Protein AF-A0A1Q7KEI9-F1 (afdb_monomer)

Radius of gyration: 49.22 Å; Cα contacts (8 Å, |Δi|>4): 60; chains: 1; bounding box: 127×42×89 Å

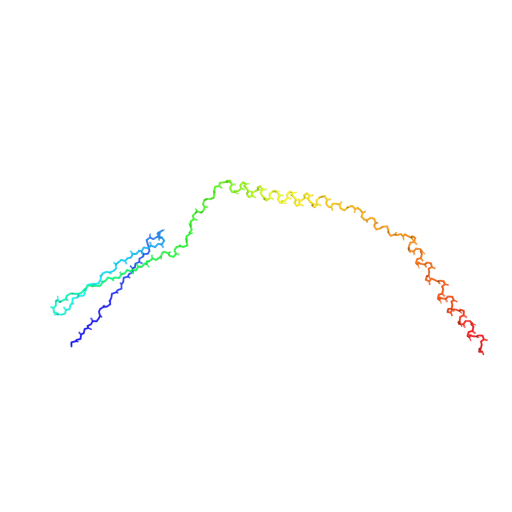Structure (mmCIF, N/CA/C/O backbone):
data_AF-A0A1Q7KEI9-F1
#
_entry.id   AF-A0A1Q7KEI9-F1
#
loop_
_atom_site.group_PDB
_atom_site.id
_atom_site.type_symbol
_atom_site.label_atom_id
_atom_site.label_alt_id
_atom_site.label_comp_id
_atom_site.label_asym_id
_atom_site.label_entity_id
_atom_site.label_seq_id
_atom_site.pdbx_PDB_ins_code
_atom_site.Cartn_x
_atom_site.Cartn_y
_atom_site.Cartn_z
_atom_site.occupancy
_atom_site.B_iso_or_equiv
_atom_site.auth_seq_id
_atom_site.auth_comp_id
_atom_site.auth_asym_id
_atom_site.auth_atom_id
_atom_site.pdbx_PDB_model_num
ATOM 1 N N . MET A 1 1 ? 20.139 -12.143 -49.361 1.00 48.81 1 MET A N 1
ATOM 2 C CA . MET A 1 1 ? 20.990 -12.124 -48.151 1.00 48.81 1 MET A CA 1
ATOM 3 C C . MET A 1 1 ? 20.145 -12.638 -46.999 1.00 48.81 1 MET A C 1
ATOM 5 O O . MET A 1 1 ? 19.019 -12.180 -46.878 1.00 48.81 1 MET A O 1
ATOM 9 N N . ASN A 1 2 ? 20.626 -13.633 -46.251 1.00 55.84 2 ASN A N 1
ATOM 10 C CA . ASN A 1 2 ? 19.884 -14.255 -45.152 1.00 55.84 2 ASN A CA 1
ATOM 11 C C . ASN A 1 2 ? 20.326 -13.586 -43.843 1.00 55.84 2 ASN A C 1
ATOM 13 O O . ASN A 1 2 ? 21.503 -13.673 -43.497 1.00 55.84 2 ASN A O 1
ATOM 17 N N . TYR A 1 3 ? 19.433 -12.869 -43.163 1.00 61.59 3 TYR A N 1
ATOM 18 C CA . TYR A 1 3 ? 19.731 -12.261 -41.865 1.00 61.59 3 TYR A CA 1
ATOM 19 C C . 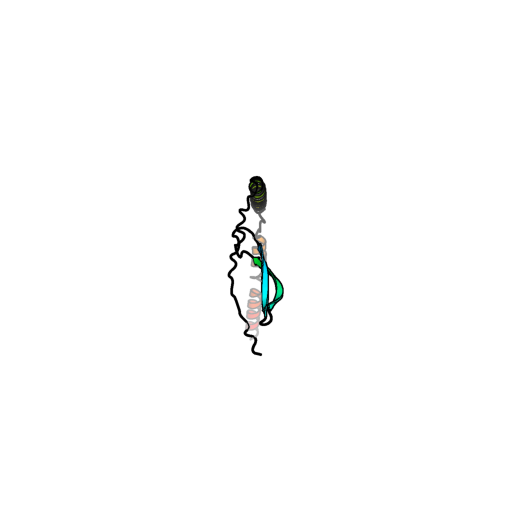TYR A 1 3 ? 19.273 -13.234 -40.780 1.00 61.59 3 TYR A C 1
ATOM 21 O O . TYR A 1 3 ? 18.077 -13.465 -40.623 1.00 61.59 3 TYR A O 1
ATOM 29 N N . ALA A 1 4 ? 20.216 -13.844 -40.065 1.00 65.00 4 ALA A N 1
ATOM 30 C CA . ALA A 1 4 ? 19.887 -14.674 -38.915 1.00 65.00 4 ALA A CA 1
ATOM 31 C C . ALA A 1 4 ? 19.568 -13.760 -37.724 1.00 65.00 4 ALA A C 1
ATOM 33 O O . ALA A 1 4 ? 20.414 -12.972 -37.302 1.00 65.00 4 ALA A O 1
ATOM 34 N N . ALA A 1 5 ? 18.344 -13.842 -37.205 1.00 68.56 5 ALA A N 1
ATOM 35 C CA . ALA A 1 5 ? 17.994 -13.204 -35.945 1.00 68.56 5 ALA A CA 1
ATOM 36 C C . ALA A 1 5 ? 18.566 -14.039 -34.793 1.00 68.56 5 ALA A C 1
ATOM 38 O O . ALA A 1 5 ? 18.240 -15.217 -34.657 1.00 68.56 5 ALA A O 1
ATOM 39 N N . THR A 1 6 ? 19.416 -13.426 -33.973 1.00 75.19 6 THR A N 1
ATOM 40 C CA . THR A 1 6 ? 19.940 -14.041 -32.749 1.00 75.19 6 THR A CA 1
ATOM 41 C C . THR A 1 6 ? 19.063 -13.624 -31.575 1.00 75.19 6 THR A C 1
ATOM 43 O O . THR A 1 6 ? 18.819 -12.434 -31.379 1.00 75.19 6 THR A O 1
ATOM 46 N N . SER A 1 7 ? 18.591 -14.591 -30.792 1.00 80.50 7 SER A N 1
ATOM 47 C CA . SER A 1 7 ? 17.897 -14.351 -29.525 1.00 80.50 7 SER A CA 1
ATOM 48 C C . SER A 1 7 ? 18.836 -14.608 -28.350 1.00 80.50 7 SER A C 1
ATOM 50 O O . SER A 1 7 ? 19.603 -15.568 -28.386 1.00 80.50 7 SER A O 1
ATOM 52 N N . ASP A 1 8 ? 18.718 -13.802 -27.300 1.00 79.62 8 ASP A N 1
ATOM 53 C CA . ASP A 1 8 ? 19.414 -13.990 -26.027 1.00 79.62 8 ASP A CA 1
ATOM 54 C C . ASP A 1 8 ? 18.397 -13.951 -24.878 1.00 79.62 8 ASP A C 1
ATOM 56 O O . ASP A 1 8 ? 17.341 -13.323 -24.997 1.00 79.62 8 ASP A O 1
ATOM 60 N N . SER A 1 9 ? 18.690 -14.645 -23.781 1.00 82.75 9 SER A N 1
ATOM 61 C CA . SER A 1 9 ? 17.817 -14.738 -22.612 1.00 82.75 9 SER A CA 1
ATOM 62 C C . SER A 1 9 ? 18.591 -14.393 -21.348 1.00 82.75 9 SER A C 1
ATOM 64 O O . SER A 1 9 ? 19.597 -15.019 -21.018 1.00 82.75 9 SER A O 1
ATOM 66 N N . HIS A 1 10 ? 18.071 -13.432 -20.588 1.00 81.00 10 HIS A N 1
ATOM 67 C CA . HIS A 1 10 ? 18.640 -13.006 -19.315 1.00 81.00 10 HIS A CA 1
ATOM 68 C C . HIS A 1 10 ? 17.599 -13.097 -18.203 1.00 81.00 10 HIS A C 1
ATOM 70 O O . HIS A 1 10 ? 16.455 -12.673 -18.369 1.00 81.00 10 HIS A O 1
ATOM 76 N N . ALA A 1 11 ? 18.011 -13.626 -17.053 1.00 80.94 11 ALA A N 1
ATOM 77 C CA . ALA A 1 11 ? 17.199 -13.647 -15.846 1.00 80.94 11 ALA A CA 1
ATOM 78 C C . ALA A 1 11 ? 17.597 -12.477 -14.938 1.00 80.94 11 ALA A C 1
ATOM 80 O O . ALA A 1 11 ? 18.770 -12.312 -14.602 1.00 80.94 11 ALA A O 1
ATOM 81 N N . TYR A 1 12 ? 16.612 -11.679 -14.528 1.00 76.81 12 TYR A N 1
ATOM 82 C CA . TYR A 1 12 ? 16.794 -10.603 -13.558 1.00 76.81 12 TYR A CA 1
ATOM 83 C C . TYR A 1 12 ? 16.092 -10.985 -12.257 1.00 76.81 12 TYR A C 1
ATOM 85 O O . TYR A 1 12 ? 14.867 -11.100 -12.215 1.00 76.81 12 TYR A O 1
ATOM 93 N N . ASN A 1 13 ? 16.861 -11.174 -11.186 1.00 73.12 13 ASN A N 1
ATOM 94 C CA . ASN A 1 13 ? 16.297 -11.448 -9.868 1.00 73.12 13 ASN A CA 1
ATOM 95 C C . ASN A 1 13 ? 15.876 -10.137 -9.194 1.00 73.12 13 ASN A C 1
ATOM 97 O O . ASN A 1 13 ? 16.605 -9.146 -9.237 1.00 73.12 13 ASN A O 1
ATOM 101 N N . SER A 1 14 ? 14.724 -10.152 -8.519 1.00 71.00 14 SER A N 1
ATOM 102 C CA . SER A 1 14 ? 14.320 -9.068 -7.617 1.00 71.00 14 SER A CA 1
ATOM 103 C C . SER A 1 14 ? 15.370 -8.868 -6.514 1.00 71.00 14 SER A C 1
ATOM 105 O O . SER A 1 14 ? 15.885 -9.841 -5.962 1.00 71.00 14 SER A O 1
ATOM 107 N N . THR A 1 15 ? 15.665 -7.617 -6.146 1.00 68.12 15 THR A N 1
ATOM 108 C CA . THR A 1 15 ? 16.675 -7.250 -5.131 1.00 68.12 15 THR A CA 1
ATOM 109 C C . THR A 1 15 ? 16.211 -7.465 -3.681 1.00 68.12 15 THR A C 1
ATOM 111 O O . THR A 1 15 ? 16.676 -6.795 -2.760 1.00 68.12 15 THR A O 1
ATOM 114 N N . GLY A 1 16 ? 15.288 -8.400 -3.445 1.00 64.81 16 GLY A N 1
ATOM 115 C CA . GLY A 1 16 ? 14.774 -8.720 -2.114 1.00 64.81 16 GLY A CA 1
ATOM 116 C C . GLY A 1 16 ? 13.728 -7.714 -1.619 1.00 64.81 16 GLY A C 1
ATOM 117 O O . GLY A 1 16 ? 12.632 -7.644 -2.173 1.00 64.81 16 GLY A O 1
ATOM 118 N N . SER A 1 17 ? 14.045 -6.970 -0.548 1.00 58.25 17 SER A N 1
ATOM 119 C CA . SER A 1 17 ? 13.100 -6.102 0.190 1.00 58.25 17 SER A CA 1
ATOM 120 C C . SER A 1 17 ? 12.679 -4.827 -0.558 1.00 58.25 17 SER A C 1
ATOM 122 O O . SER A 1 17 ? 11.835 -4.076 -0.067 1.00 58.25 17 SER A O 1
ATOM 124 N N . THR A 1 18 ? 13.272 -4.533 -1.716 1.00 59.94 18 THR A N 1
ATOM 125 C CA . THR A 1 18 ? 12.857 -3.404 -2.555 1.00 59.94 18 THR A CA 1
ATOM 126 C C . THR A 1 18 ? 11.611 -3.807 -3.339 1.00 59.94 18 THR A C 1
ATOM 128 O O . THR A 1 18 ? 11.637 -4.780 -4.088 1.00 59.94 18 THR A O 1
ATOM 131 N N . ALA A 1 19 ? 10.511 -3.067 -3.177 1.00 65.06 19 ALA A N 1
ATOM 132 C CA . ALA A 1 19 ? 9.219 -3.410 -3.779 1.00 65.06 19 ALA A CA 1
ATOM 133 C C . ALA A 1 19 ? 9.256 -3.483 -5.321 1.00 65.06 19 ALA A C 1
ATOM 135 O O . ALA A 1 19 ? 8.441 -4.176 -5.926 1.00 65.06 19 ALA A O 1
ATOM 136 N N . SER A 1 20 ? 10.196 -2.788 -5.970 1.00 73.75 20 SER A N 1
ATOM 137 C CA . SER A 1 20 ? 10.449 -2.885 -7.411 1.00 73.75 20 SER A CA 1
ATOM 138 C C . SER A 1 20 ? 11.839 -2.356 -7.779 1.00 73.75 20 SER A C 1
ATOM 140 O O . SER A 1 20 ? 12.408 -1.529 -7.060 1.00 73.75 20 SER A O 1
ATOM 142 N N . LYS A 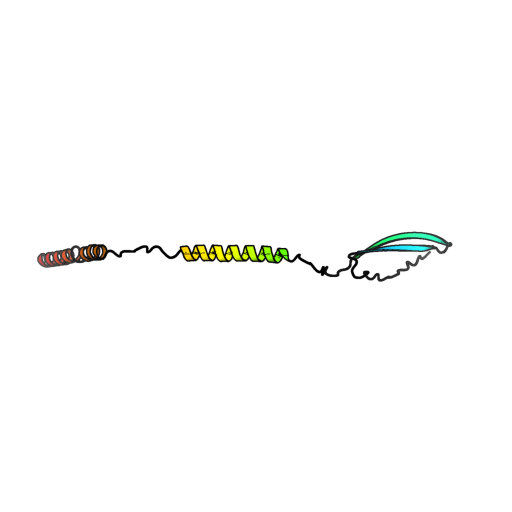1 21 ? 12.387 -2.830 -8.905 1.00 82.38 21 LYS A N 1
ATOM 143 C CA . LYS A 1 21 ? 13.655 -2.358 -9.478 1.00 82.38 21 LYS A CA 1
ATOM 144 C C . LYS A 1 21 ? 13.562 -2.328 -11.007 1.00 82.38 21 LYS A C 1
ATOM 146 O O . LYS A 1 21 ? 13.154 -3.307 -11.627 1.00 82.38 21 LYS A O 1
ATOM 151 N N . THR A 1 22 ? 13.951 -1.209 -11.617 1.00 86.81 22 THR A N 1
ATOM 152 C CA . THR A 1 22 ? 13.996 -1.050 -13.081 1.00 86.81 22 THR A CA 1
ATOM 153 C C . THR A 1 22 ? 15.383 -1.387 -13.626 1.00 86.81 22 THR A C 1
ATOM 155 O O . THR A 1 22 ? 16.402 -0.927 -13.094 1.00 86.81 22 THR A O 1
ATOM 158 N N . TYR A 1 23 ? 15.411 -2.172 -14.701 1.00 86.69 23 TYR A N 1
ATOM 159 C CA . TYR A 1 23 ? 16.598 -2.545 -15.463 1.00 86.69 23 TYR A CA 1
ATOM 160 C C . TYR A 1 23 ? 16.506 -1.957 -16.869 1.00 86.69 23 TYR A C 1
ATOM 162 O O . TYR A 1 23 ? 15.492 -2.119 -17.545 1.00 86.69 23 TYR A O 1
ATOM 170 N N . THR A 1 24 ? 17.572 -1.293 -17.310 1.00 91.75 24 THR A N 1
ATOM 171 C CA . THR A 1 24 ? 17.699 -0.787 -18.680 1.00 91.75 24 THR A CA 1
ATOM 172 C C . THR A 1 24 ? 18.552 -1.761 -19.479 1.00 91.75 24 THR A C 1
ATOM 174 O O . THR A 1 24 ? 19.731 -1.942 -19.181 1.00 91.75 24 THR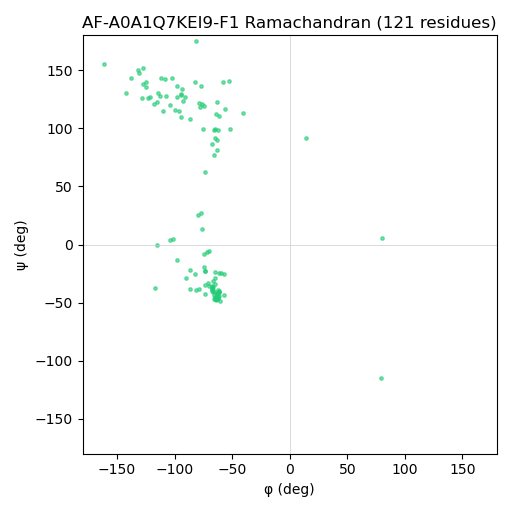 A O 1
ATOM 177 N N . ILE A 1 25 ? 17.954 -2.385 -20.486 1.00 90.56 25 ILE A N 1
ATOM 178 C CA . ILE A 1 25 ? 18.614 -3.276 -21.435 1.00 90.56 25 ILE A CA 1
ATOM 179 C C . ILE A 1 25 ? 19.003 -2.464 -22.669 1.00 90.56 25 ILE A C 1
ATOM 181 O O . ILE A 1 25 ? 18.170 -1.765 -23.246 1.00 90.56 25 ILE A O 1
ATOM 185 N N . THR A 1 26 ? 20.264 -2.574 -23.082 1.00 91.38 26 THR A N 1
ATOM 186 C CA . THR A 1 26 ? 20.794 -1.940 -24.295 1.00 91.38 26 THR A CA 1
ATOM 187 C C . THR A 1 26 ? 21.256 -3.029 -25.248 1.00 91.38 26 THR A C 1
ATOM 189 O O . THR A 1 26 ? 22.142 -3.809 -24.909 1.00 91.38 26 THR A O 1
ATOM 192 N N . VAL A 1 27 ? 20.679 -3.066 -26.445 1.00 89.62 27 VAL A N 1
ATOM 193 C CA . VAL A 1 27 ? 21.048 -4.003 -27.506 1.00 89.62 27 VAL A CA 1
ATOM 194 C C . VAL A 1 27 ? 21.795 -3.238 -28.586 1.00 89.62 27 VAL A C 1
ATOM 196 O O . VAL A 1 27 ? 21.291 -2.239 -29.093 1.00 89.62 27 VAL A O 1
ATOM 199 N N . LYS A 1 28 ? 22.983 -3.719 -28.957 1.00 91.00 28 LYS A N 1
ATOM 200 C CA . LYS A 1 28 ? 23.760 -3.212 -30.089 1.00 91.00 28 LYS A CA 1
ATOM 201 C C . LYS A 1 28 ? 23.876 -4.312 -31.133 1.00 91.00 28 LYS A C 1
ATOM 203 O O . LYS A 1 28 ? 24.388 -5.387 -30.839 1.00 91.00 28 LYS A O 1
ATOM 208 N N . VAL A 1 29 ? 23.424 -4.028 -32.346 1.00 87.56 29 VAL A N 1
ATOM 209 C CA . VAL A 1 29 ? 23.547 -4.924 -33.497 1.00 87.56 29 VAL A CA 1
ATOM 210 C C . VAL A 1 29 ? 24.579 -4.369 -34.467 1.00 87.56 29 VAL A C 1
ATOM 212 O O . VAL A 1 29 ? 24.648 -3.156 -34.661 1.00 87.56 29 VAL A O 1
ATOM 215 N N . THR A 1 30 ? 25.367 -5.253 -35.073 1.00 89.94 30 THR A N 1
ATOM 216 C CA . THR A 1 30 ? 26.325 -4.929 -36.136 1.00 89.94 30 THR A CA 1
ATOM 217 C C . THR A 1 30 ? 25.977 -5.778 -37.351 1.00 89.94 30 THR A C 1
ATOM 219 O O . THR A 1 30 ? 25.862 -6.997 -37.223 1.00 89.94 30 THR A O 1
ATOM 222 N N . ASP A 1 31 ? 25.778 -5.160 -38.513 1.00 86.56 31 ASP A N 1
ATOM 223 C CA . ASP A 1 31 ? 25.510 -5.888 -39.752 1.00 86.56 31 ASP A CA 1
ATOM 224 C C . ASP A 1 31 ? 26.801 -6.417 -40.409 1.00 86.56 31 ASP A C 1
ATOM 226 O O . ASP A 1 31 ? 27.925 -6.150 -39.978 1.00 86.56 31 ASP A O 1
ATOM 230 N N . ASN A 1 32 ? 26.646 -7.178 -41.492 1.00 83.94 32 ASN A N 1
ATOM 231 C CA . ASN A 1 32 ? 27.766 -7.744 -42.250 1.00 83.94 32 ASN A CA 1
ATOM 232 C C . ASN A 1 32 ? 28.590 -6.702 -43.031 1.00 83.94 32 ASN A C 1
ATOM 234 O O . ASN A 1 32 ? 29.599 -7.057 -43.635 1.00 83.94 32 ASN A O 1
ATOM 238 N N . ARG A 1 33 ? 28.157 -5.439 -43.044 1.00 88.75 33 ARG A N 1
ATOM 239 C CA . ARG A 1 33 ? 28.864 -4.295 -43.628 1.00 88.75 33 ARG A CA 1
ATOM 240 C C . ARG A 1 33 ? 29.557 -3.451 -42.554 1.00 88.75 33 ARG A C 1
ATOM 242 O O . ARG A 1 33 ? 30.138 -2.424 -42.886 1.00 88.75 33 ARG A O 1
ATOM 249 N N . GLY A 1 34 ? 29.519 -3.885 -41.291 1.00 87.31 34 GLY A N 1
ATOM 250 C CA . GLY A 1 34 ? 30.117 -3.184 -40.157 1.00 87.31 34 GLY A CA 1
ATOM 251 C C . GLY A 1 34 ? 29.266 -2.034 -39.614 1.00 87.31 34 GLY A C 1
ATOM 252 O O . GLY A 1 34 ? 29.715 -1.330 -38.711 1.00 87.31 34 GLY A O 1
ATOM 253 N N . GLN A 1 35 ? 28.044 -1.844 -40.119 1.00 89.81 35 GLN A N 1
ATOM 254 C CA . GLN A 1 35 ? 27.143 -0.802 -39.639 1.00 89.81 35 GLN A CA 1
ATOM 255 C C . GLN A 1 35 ? 26.512 -1.225 -38.323 1.00 89.81 35 GLN A C 1
ATOM 257 O O . GLN A 1 35 ? 26.051 -2.356 -38.176 1.00 89.81 35 GLN A O 1
ATOM 262 N N . THR A 1 36 ? 26.456 -0.300 -37.369 1.00 92.38 36 THR A N 1
ATOM 263 C CA . THR A 1 36 ? 25.906 -0.573 -36.042 1.00 92.38 36 THR A CA 1
ATOM 264 C C . THR A 1 36 ? 24.604 0.168 -35.799 1.00 92.38 36 THR A C 1
ATOM 266 O O . THR A 1 36 ? 24.486 1.335 -36.164 1.00 92.38 36 THR A O 1
ATOM 269 N N . SER A 1 37 ? 23.673 -0.471 -35.098 1.00 91.31 37 SER A N 1
ATOM 270 C CA . SER A 1 37 ? 22.474 0.169 -34.556 1.00 91.31 37 SER A CA 1
ATOM 271 C C . SER A 1 37 ? 22.291 -0.209 -33.089 1.00 91.31 37 SER A C 1
ATOM 273 O O . SER A 1 37 ? 22.708 -1.289 -32.667 1.00 91.31 37 SER A O 1
ATOM 275 N N . THR A 1 38 ? 21.680 0.682 -32.314 1.00 93.38 38 THR A N 1
ATOM 276 C CA . THR A 1 38 ? 21.466 0.509 -30.874 1.00 93.38 38 THR A CA 1
ATOM 277 C C . THR A 1 38 ? 19.995 0.719 -30.539 1.00 93.38 38 THR A C 1
ATOM 279 O O . THR A 1 38 ? 19.375 1.657 -31.036 1.00 93.38 38 THR A O 1
ATOM 282 N N . ALA A 1 39 ? 19.454 -0.132 -29.671 1.00 92.25 39 ALA A N 1
ATOM 283 C CA . ALA A 1 39 ? 18.112 -0.015 -29.117 1.00 92.25 39 ALA A CA 1
ATOM 284 C C . ALA A 1 39 ? 18.146 -0.167 -27.593 1.00 92.25 39 ALA A C 1
ATOM 286 O O . ALA A 1 39 ? 18.953 -0.921 -27.048 1.00 92.25 39 ALA A O 1
ATOM 287 N N . ASN A 1 40 ? 17.241 0.525 -26.906 1.00 93.06 40 ASN A N 1
ATOM 288 C CA . ASN A 1 40 ? 17.137 0.507 -25.452 1.00 93.06 40 ASN A CA 1
ATOM 289 C C . ASN A 1 40 ? 15.719 0.108 -25.037 1.00 93.06 40 ASN A C 1
ATOM 291 O O . ASN A 1 40 ? 14.745 0.557 -25.638 1.00 93.06 40 ASN A O 1
ATOM 295 N N . SER A 1 41 ? 15.609 -0.706 -23.991 1.00 91.38 41 SER A N 1
ATOM 296 C CA . SER A 1 41 ? 14.337 -1.092 -23.381 1.00 91.38 41 SER A CA 1
ATOM 297 C C . SER A 1 41 ? 14.457 -1.081 -21.862 1.00 91.38 41 SER A C 1
ATOM 299 O O . SER A 1 41 ? 15.504 -1.424 -21.318 1.00 91.38 41 SER A O 1
ATOM 301 N N . ALA A 1 42 ? 13.397 -0.673 -21.169 1.00 90.00 42 ALA A N 1
ATOM 302 C CA . ALA A 1 42 ? 13.346 -0.653 -19.714 1.00 90.00 42 ALA A CA 1
ATOM 303 C C . ALA A 1 42 ? 12.327 -1.679 -19.214 1.00 90.00 42 ALA A C 1
ATOM 305 O O . ALA A 1 42 ? 11.172 -1.670 -19.636 1.00 90.00 42 ALA A O 1
ATOM 306 N N . VAL A 1 43 ? 12.752 -2.541 -18.293 1.00 88.62 43 VAL A N 1
ATOM 307 C CA . VAL A 1 43 ? 11.908 -3.570 -17.679 1.00 88.62 43 VAL A CA 1
ATOM 308 C C . VAL A 1 43 ? 11.884 -3.355 -16.174 1.00 88.62 43 VAL A C 1
ATOM 310 O O . VAL A 1 43 ? 12.927 -3.264 -15.526 1.00 88.62 43 VAL A O 1
ATOM 313 N N . MET A 1 44 ? 10.682 -3.268 -15.611 1.00 86.19 44 MET A N 1
ATOM 314 C CA . MET A 1 44 ? 10.479 -3.194 -14.169 1.00 86.19 44 MET A CA 1
ATOM 315 C C . MET A 1 44 ? 10.256 -4.599 -13.616 1.00 86.19 44 MET A C 1
ATOM 317 O O . MET A 1 44 ? 9.342 -5.297 -14.046 1.00 86.19 44 MET A O 1
ATOM 321 N N . VAL A 1 45 ? 11.077 -5.002 -12.650 1.00 85.12 45 VAL A N 1
ATOM 322 C CA . VAL A 1 45 ? 10.914 -6.261 -11.918 1.00 85.12 45 VAL A CA 1
ATOM 323 C C . VAL A 1 45 ? 10.345 -5.933 -10.547 1.00 85.12 45 VAL A C 1
ATOM 325 O O . VAL A 1 45 ? 10.942 -5.175 -9.779 1.00 85.12 45 VAL A O 1
ATOM 328 N N . GLN A 1 46 ? 9.175 -6.486 -10.247 1.00 78.31 46 GLN A N 1
ATOM 329 C CA . GLN A 1 46 ? 8.501 -6.316 -8.966 1.00 78.31 46 GLN A CA 1
ATOM 330 C C . GLN A 1 46 ? 8.783 -7.517 -8.065 1.00 78.31 46 GLN A C 1
ATOM 332 O O . GLN A 1 46 ? 8.734 -8.666 -8.507 1.00 78.31 46 GLN A O 1
ATOM 337 N N . SER A 1 47 ? 9.075 -7.250 -6.793 1.00 71.81 47 SER A N 1
ATOM 338 C CA . SER A 1 47 ? 9.176 -8.307 -5.793 1.00 71.81 47 SER A CA 1
ATOM 339 C C . SER A 1 47 ? 7.766 -8.777 -5.444 1.00 71.81 47 SER A C 1
ATOM 341 O O . SER A 1 47 ? 6.970 -7.994 -4.936 1.00 71.81 47 SER A O 1
ATOM 343 N N . SER A 1 48 ? 7.453 -10.052 -5.674 1.00 64.12 48 SER A N 1
ATOM 344 C CA . SER A 1 48 ? 6.211 -10.683 -5.201 1.00 64.12 48 SER A CA 1
ATOM 345 C C . SER A 1 48 ? 6.244 -11.002 -3.701 1.00 64.12 48 SER A C 1
ATOM 347 O O . SER A 1 48 ? 5.418 -11.769 -3.209 1.00 64.12 48 SER A O 1
ATOM 349 N N . GLY A 1 49 ? 7.215 -10.448 -2.966 1.00 60.00 49 GLY A N 1
ATOM 350 C CA . GLY A 1 49 ? 7.300 -10.582 -1.524 1.00 60.00 49 GLY A CA 1
ATOM 351 C C . GLY A 1 49 ? 6.067 -9.962 -0.893 1.00 60.00 49 GLY A C 1
ATOM 352 O O . GLY A 1 49 ? 5.911 -8.742 -0.920 1.00 60.00 49 GLY A O 1
ATOM 353 N N . SER A 1 50 ? 5.205 -10.808 -0.323 1.00 57.94 50 SER A N 1
ATOM 354 C CA . SER A 1 50 ? 4.182 -10.405 0.633 1.00 57.94 50 SER A CA 1
ATOM 355 C C . SER A 1 50 ? 4.814 -9.372 1.549 1.00 57.94 50 SER A C 1
ATOM 357 O O . SER A 1 50 ? 5.777 -9.685 2.251 1.00 57.94 50 SER A O 1
ATOM 359 N N . SER A 1 51 ? 4.342 -8.131 1.479 1.00 59.66 51 SER A N 1
ATOM 360 C CA . SER A 1 51 ? 4.808 -7.035 2.314 1.00 59.66 51 SER A CA 1
ATOM 361 C C . SER A 1 51 ? 4.421 -7.339 3.759 1.00 59.66 51 SER A C 1
ATOM 363 O O . SER A 1 51 ? 3.454 -6.801 4.289 1.00 59.66 51 SER A O 1
ATOM 365 N N . SER A 1 52 ? 5.169 -8.242 4.391 1.00 59.84 52 SER A N 1
ATOM 366 C CA . SER A 1 52 ? 5.168 -8.524 5.819 1.00 59.84 52 SER A CA 1
ATOM 367 C C . SER A 1 52 ? 5.875 -7.361 6.505 1.00 59.84 52 SER A C 1
ATOM 369 O O . SER A 1 52 ? 6.952 -7.499 7.083 1.00 59.84 52 SER A O 1
ATOM 371 N N . GLY A 1 53 ? 5.298 -6.169 6.366 1.00 62.91 53 GLY A N 1
ATOM 372 C CA . GLY A 1 53 ? 5.670 -5.029 7.175 1.00 62.91 53 GLY A CA 1
ATOM 373 C C . GLY A 1 53 ? 5.338 -5.373 8.618 1.00 62.91 53 GLY A C 1
ATOM 374 O O . GLY A 1 53 ? 4.196 -5.701 8.933 1.00 62.91 53 GLY A O 1
ATOM 375 N N . ASN A 1 54 ? 6.338 -5.321 9.493 1.00 66.88 54 ASN A N 1
ATOM 376 C CA . ASN A 1 54 ? 6.105 -5.343 10.929 1.00 66.88 54 ASN A CA 1
ATOM 377 C C . ASN A 1 54 ? 5.293 -4.089 11.279 1.00 66.88 54 ASN A C 1
ATOM 379 O O . ASN A 1 54 ? 5.839 -2.990 11.364 1.00 66.88 54 ASN A O 1
ATOM 383 N N . VAL A 1 55 ? 3.976 -4.238 11.418 1.00 73.25 55 VAL A N 1
ATOM 384 C CA . VAL A 1 55 ? 3.093 -3.156 11.856 1.00 73.25 55 VAL A CA 1
ATOM 385 C C . VAL A 1 55 ? 3.272 -2.968 13.362 1.00 73.25 55 VAL A C 1
ATOM 387 O O . VAL A 1 55 ? 2.752 -3.727 14.175 1.00 73.25 55 VAL A O 1
ATOM 390 N N . SER A 1 56 ? 4.076 -1.974 13.740 1.00 79.62 56 SER A N 1
ATOM 391 C CA . SER A 1 56 ? 4.270 -1.584 15.137 1.00 79.62 56 SER A CA 1
ATOM 392 C C . SER A 1 56 ? 3.187 -0.588 15.536 1.00 79.62 56 SER A C 1
ATOM 394 O O . SER A 1 56 ? 3.186 0.558 15.083 1.00 79.62 56 SER A O 1
ATOM 396 N N . PHE A 1 57 ? 2.244 -1.030 16.366 1.00 80.75 57 PHE A N 1
ATOM 397 C CA . PHE A 1 57 ? 1.220 -0.158 16.931 1.00 80.75 57 PHE A CA 1
ATOM 398 C C . PHE A 1 57 ? 1.707 0.413 18.270 1.00 80.75 57 PHE A C 1
ATOM 400 O O . PHE A 1 57 ? 2.086 -0.359 19.155 1.00 80.75 57 PHE A O 1
ATOM 407 N N . PRO A 1 58 ? 1.680 1.745 18.463 1.00 85.62 58 PRO A N 1
ATOM 408 C CA . PRO A 1 58 ? 1.939 2.346 19.765 1.00 85.62 58 PRO A CA 1
ATOM 409 C C . PRO A 1 58 ? 1.046 1.750 20.863 1.00 85.62 58 PRO A C 1
ATOM 411 O O . PRO A 1 58 ? -0.148 1.533 20.652 1.00 85.62 58 PRO A O 1
ATOM 414 N N . LEU A 1 59 ? 1.600 1.540 22.062 1.00 85.38 59 LEU A N 1
ATOM 415 C CA . LEU A 1 59 ? 0.909 0.835 23.153 1.00 85.38 59 LEU A CA 1
ATOM 416 C C . LEU A 1 59 ? -0.442 1.459 23.559 1.00 85.38 59 LEU A C 1
ATOM 418 O O . LEU A 1 59 ? -1.324 0.751 24.044 1.00 85.38 59 LEU A O 1
ATOM 422 N N . TYR A 1 60 ? -0.647 2.760 23.327 1.00 91.62 60 TYR A N 1
ATOM 423 C CA . TYR A 1 60 ? -1.896 3.444 23.672 1.00 91.62 60 TYR A CA 1
ATOM 424 C C . TYR A 1 60 ? -3.116 2.948 22.877 1.00 91.62 60 TYR A C 1
ATOM 426 O O . TYR A 1 60 ? -4.232 3.050 23.383 1.00 91.62 60 TYR A O 1
ATOM 434 N N . TYR A 1 61 ? -2.940 2.364 21.683 1.00 90.25 61 TYR A N 1
ATOM 435 C CA . TYR A 1 61 ? -4.053 1.782 20.921 1.00 90.25 61 TYR A CA 1
ATOM 436 C C . TYR A 1 61 ? -4.720 0.634 21.685 1.00 90.25 61 TYR A C 1
ATOM 438 O O . TYR A 1 61 ? -5.947 0.558 21.726 1.00 90.25 61 TYR A O 1
ATOM 446 N N . PHE A 1 62 ? -3.931 -0.212 22.355 1.00 90.56 62 PHE A N 1
ATOM 447 C CA . PHE A 1 62 ? -4.461 -1.280 23.205 1.00 90.56 62 PHE A CA 1
ATOM 448 C C . PHE A 1 62 ? -5.185 -0.719 24.431 1.00 90.56 62 PHE A C 1
ATOM 450 O O . PHE A 1 62 ? -6.220 -1.253 24.820 1.00 90.56 62 PHE A O 1
ATOM 457 N N . GLY A 1 63 ? -4.691 0.386 25.001 1.00 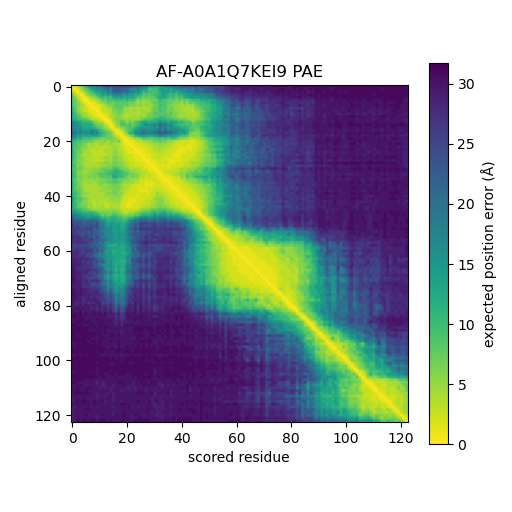90.94 63 GLY A N 1
ATOM 458 C CA . GLY A 1 63 ? -5.354 1.082 26.106 1.00 90.94 63 GLY A CA 1
ATOM 459 C C . GLY A 1 63 ? -6.728 1.635 25.717 1.00 90.94 63 GLY A C 1
ATOM 460 O O . GLY A 1 63 ? -7.709 1.405 26.422 1.00 90.94 63 GLY A O 1
ATOM 461 N N . ILE A 1 64 ? -6.820 2.303 24.562 1.00 93.50 64 ILE A N 1
ATOM 462 C CA . ILE A 1 64 ? -8.089 2.826 24.031 1.00 93.50 64 ILE A CA 1
ATOM 463 C C . ILE A 1 64 ? -9.040 1.672 23.690 1.00 93.50 64 ILE A C 1
ATOM 465 O O . ILE A 1 64 ? -10.211 1.711 24.064 1.00 93.50 64 ILE A O 1
ATOM 469 N N . LEU A 1 65 ? -8.545 0.618 23.033 1.00 93.94 65 LEU A N 1
ATOM 470 C CA . LEU A 1 65 ? -9.350 -0.550 22.674 1.00 93.94 65 LEU A CA 1
ATOM 471 C C . LEU A 1 65 ? -9.914 -1.258 23.915 1.00 93.94 65 LEU A C 1
ATOM 473 O O . LEU A 1 65 ? -11.103 -1.574 23.957 1.00 93.94 65 LEU A O 1
ATOM 477 N N . ALA A 1 66 ? -9.092 -1.450 24.949 1.00 95.00 66 ALA A N 1
ATOM 478 C CA . ALA A 1 66 ? -9.526 -2.026 26.217 1.00 95.00 66 ALA A CA 1
ATOM 479 C C . ALA A 1 66 ? -10.597 -1.162 26.902 1.00 95.00 66 ALA A C 1
ATOM 481 O O . ALA A 1 66 ? -11.586 -1.701 27.399 1.00 95.00 66 ALA A O 1
ATOM 482 N N . ALA A 1 67 ? -10.448 0.167 26.881 1.00 95.69 67 ALA A N 1
ATOM 483 C CA . ALA A 1 67 ? -11.439 1.085 27.438 1.00 95.69 67 ALA A CA 1
ATOM 484 C C . ALA A 1 67 ? -12.790 1.003 26.704 1.00 95.69 67 ALA A C 1
ATOM 486 O O . ALA A 1 67 ? -13.835 0.956 27.354 1.00 95.69 67 ALA A O 1
ATOM 487 N N . LEU A 1 68 ? -12.782 0.919 25.366 1.00 96.19 68 LEU A N 1
ATOM 488 C CA . LEU A 1 68 ? -14.001 0.753 24.565 1.00 96.19 68 LEU A CA 1
ATOM 489 C C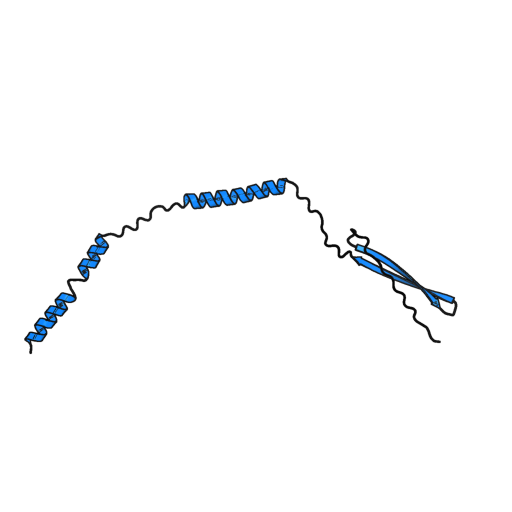 . LEU A 1 68 ? -14.712 -0.572 24.874 1.00 96.19 68 LEU A C 1
ATOM 491 O O . LEU A 1 68 ? -15.920 -0.581 25.114 1.00 96.19 68 LEU A O 1
ATOM 495 N N . ILE A 1 69 ? -13.970 -1.683 24.929 1.00 95.69 69 ILE A N 1
ATOM 496 C CA . ILE A 1 69 ? -14.525 -3.005 25.261 1.00 95.69 69 ILE A CA 1
ATOM 497 C C . ILE A 1 69 ? -15.114 -2.999 26.678 1.00 95.69 69 ILE A C 1
ATOM 499 O O . ILE A 1 69 ? -16.242 -3.452 26.881 1.00 95.69 69 ILE A O 1
ATOM 503 N N . ALA A 1 70 ? -14.391 -2.446 27.655 1.00 95.69 70 ALA A N 1
ATOM 504 C CA . ALA A 1 70 ? -14.857 -2.357 29.035 1.00 95.69 70 ALA A CA 1
ATOM 505 C C . ALA A 1 70 ? -16.138 -1.516 29.161 1.00 95.69 70 ALA A C 1
ATOM 507 O O . ALA A 1 70 ? -17.056 -1.919 29.875 1.00 95.69 70 ALA A O 1
ATOM 508 N N . ALA A 1 71 ? -16.240 -0.394 28.441 1.00 94.56 71 ALA A N 1
ATOM 509 C CA . ALA A 1 71 ? -17.436 0.445 28.435 1.00 94.56 71 ALA A CA 1
ATOM 510 C C . ALA A 1 71 ? -18.661 -0.288 27.861 1.00 94.56 71 ALA A C 1
ATOM 512 O O . ALA A 1 71 ? -19.748 -0.200 28.434 1.00 94.56 71 ALA A O 1
ATOM 513 N N . ILE A 1 72 ? -18.490 -1.056 26.778 1.00 93.88 72 ILE A N 1
ATOM 514 C CA . ILE A 1 72 ? -19.570 -1.849 26.169 1.00 93.88 72 ILE A CA 1
ATOM 515 C C . ILE A 1 72 ? -20.027 -2.959 27.120 1.00 93.88 72 ILE A C 1
ATOM 517 O O . ILE A 1 72 ? -21.226 -3.115 27.354 1.00 93.88 72 ILE A O 1
ATOM 521 N N . LEU A 1 73 ? -19.086 -3.705 27.704 1.00 93.31 73 LEU A N 1
ATOM 522 C CA . LEU A 1 73 ? -19.403 -4.787 28.637 1.00 93.31 73 LEU A CA 1
ATOM 523 C C . LEU A 1 73 ? -20.076 -4.256 29.905 1.00 93.31 73 LEU A C 1
ATOM 525 O O . LEU A 1 73 ? -21.105 -4.787 30.319 1.00 93.31 73 LEU A O 1
ATOM 529 N N . ALA A 1 74 ? -19.545 -3.184 30.497 1.00 88.56 74 ALA A N 1
ATOM 530 C CA . ALA A 1 74 ? -20.121 -2.566 31.686 1.00 88.56 74 ALA A CA 1
ATOM 531 C C . ALA A 1 74 ? -21.497 -1.948 31.400 1.00 88.56 74 ALA A C 1
ATOM 533 O O . ALA A 1 74 ? -22.428 -2.146 32.181 1.00 88.56 74 ALA A O 1
ATOM 534 N N . GLY A 1 75 ? -21.652 -1.244 30.275 1.00 86.56 75 GLY A N 1
ATOM 535 C CA . GLY A 1 75 ? -22.914 -0.635 29.856 1.00 86.56 75 GLY A CA 1
ATOM 536 C C . GLY A 1 75 ? -23.998 -1.673 29.563 1.00 86.56 75 GLY A C 1
ATOM 537 O O . GLY A 1 75 ? -25.103 -1.576 30.099 1.00 86.56 75 GLY A O 1
ATOM 538 N N . GLY A 1 76 ? -23.672 -2.710 28.787 1.00 83.88 76 GLY A N 1
ATOM 539 C CA . GLY A 1 76 ? -24.582 -3.819 28.494 1.00 83.88 7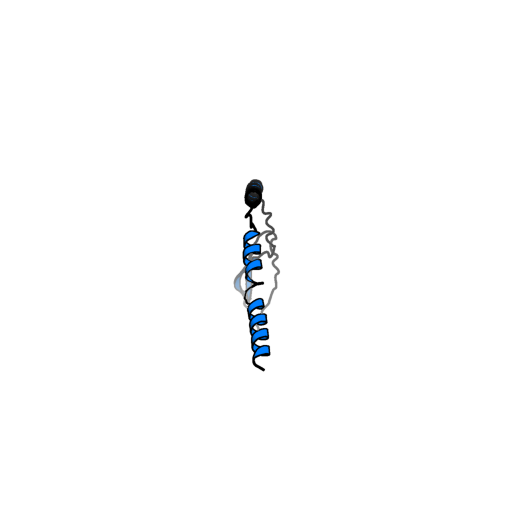6 GLY A CA 1
ATOM 540 C C . GLY A 1 76 ? -24.973 -4.600 29.750 1.00 83.88 76 GLY A C 1
ATOM 541 O O . GLY A 1 76 ? -26.156 -4.842 29.990 1.00 83.88 76 GLY A O 1
ATOM 542 N N . PHE A 1 77 ? -24.004 -4.924 30.611 1.00 80.19 77 PHE A N 1
ATOM 543 C CA . PHE A 1 77 ? -24.265 -5.613 31.877 1.00 80.19 77 PHE A CA 1
ATOM 544 C C . PHE A 1 77 ? -25.144 -4.784 32.820 1.00 80.19 77 PHE A C 1
ATOM 546 O O . PHE A 1 77 ? -26.067 -5.314 33.441 1.00 80.19 77 PHE A O 1
ATOM 553 N N . LEU A 1 78 ? -24.903 -3.474 32.915 1.00 79.81 78 LEU A N 1
ATOM 554 C CA . LEU A 1 78 ? -25.696 -2.579 33.754 1.00 79.81 78 LEU A CA 1
ATOM 555 C C . LEU A 1 78 ? -27.130 -2.419 33.226 1.00 79.81 78 LEU A C 1
ATOM 557 O O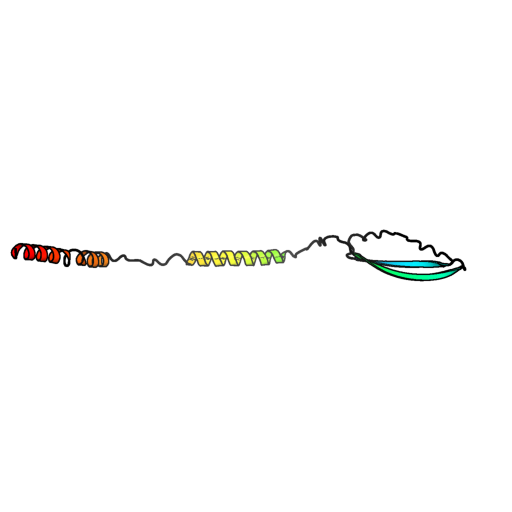 . LEU A 1 78 ? -28.070 -2.406 34.024 1.00 79.81 78 LEU A O 1
ATOM 561 N N . ALA A 1 79 ? -27.307 -2.354 31.904 1.00 75.88 79 ALA A N 1
ATOM 562 C CA . ALA A 1 79 ? -28.620 -2.313 31.266 1.00 75.88 79 ALA A CA 1
ATOM 563 C C . ALA A 1 79 ? -29.424 -3.599 31.527 1.00 75.88 79 ALA A C 1
ATOM 565 O O . ALA A 1 79 ? -30.576 -3.527 31.959 1.00 75.88 79 ALA A O 1
ATOM 566 N N . ILE A 1 80 ? -28.803 -4.774 31.375 1.00 72.44 80 ILE A N 1
ATOM 567 C CA . ILE A 1 80 ? -29.449 -6.067 31.658 1.00 72.44 80 ILE A CA 1
ATOM 568 C C . ILE A 1 80 ? -29.758 -6.209 33.156 1.00 72.44 80 ILE A C 1
ATOM 570 O O . ILE A 1 80 ? -30.842 -6.654 33.531 1.00 72.44 80 ILE A O 1
ATOM 574 N N . ARG A 1 81 ? -28.848 -5.773 34.039 1.00 70.31 81 ARG A N 1
ATOM 575 C CA . ARG A 1 81 ? -29.060 -5.821 35.494 1.00 70.31 81 ARG A CA 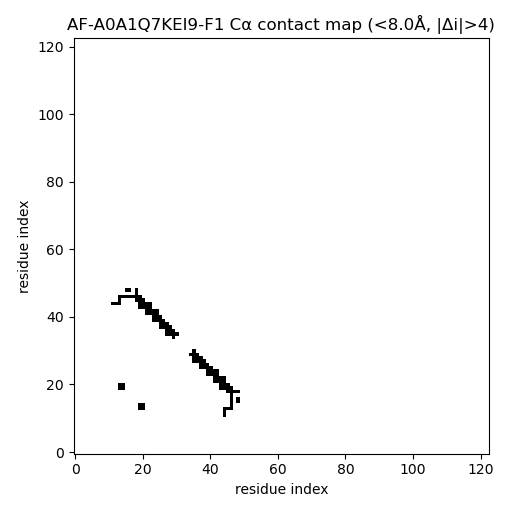1
ATOM 576 C C . ARG A 1 81 ? -30.205 -4.914 35.951 1.00 70.31 81 ARG A C 1
ATOM 578 O O . ARG A 1 81 ? -30.901 -5.268 36.903 1.00 70.31 81 ARG A O 1
ATOM 585 N N . ARG A 1 82 ? -30.410 -3.762 35.302 1.00 69.69 82 ARG A N 1
ATOM 586 C CA . ARG A 1 82 ? -31.550 -2.871 35.579 1.00 69.69 82 ARG A CA 1
ATOM 587 C C . ARG A 1 82 ? -32.874 -3.412 35.043 1.00 69.69 82 ARG A C 1
ATOM 589 O O . ARG A 1 82 ? -33.910 -3.098 35.614 1.00 69.69 82 ARG A O 1
ATOM 596 N N . HIS A 1 83 ? -32.848 -4.287 34.042 1.00 62.66 83 HIS A N 1
ATOM 597 C CA . HIS A 1 83 ? -34.031 -4.959 33.499 1.00 62.66 83 HIS A CA 1
ATOM 598 C C . HIS A 1 83 ? -34.521 -6.157 34.335 1.00 62.66 83 HIS A C 1
ATOM 600 O O . HIS A 1 83 ? -35.198 -7.048 33.818 1.00 62.66 83 HIS A O 1
ATOM 606 N N . LYS A 1 84 ? -34.243 -6.189 35.647 1.00 55.38 84 LYS A N 1
ATOM 607 C CA . LYS A 1 84 ? -34.942 -7.098 36.563 1.00 55.38 84 LYS A CA 1
ATOM 608 C C . LYS A 1 84 ? -36.406 -6.669 36.687 1.00 55.38 84 LYS A C 1
ATOM 610 O O . LYS A 1 84 ? -36.759 -5.885 37.557 1.00 55.38 84 LYS A O 1
ATOM 615 N N . VAL A 1 85 ? -37.203 -7.188 35.752 1.00 62.25 85 VAL A N 1
ATOM 616 C CA . VAL A 1 85 ? -38.638 -7.489 35.795 1.00 62.25 85 VAL A CA 1
ATOM 617 C C . VAL A 1 85 ? -39.348 -6.838 36.980 1.00 62.25 85 VAL A C 1
ATOM 619 O O . VAL A 1 85 ? -39.471 -7.417 38.059 1.00 62.25 85 VAL A O 1
ATOM 622 N N . THR A 1 86 ? -39.867 -5.632 36.758 1.00 57.00 86 THR A N 1
ATOM 623 C CA . THR A 1 86 ? -41.006 -5.153 37.535 1.00 57.00 86 THR A CA 1
ATOM 624 C C . THR A 1 86 ? -42.100 -6.193 37.350 1.00 57.00 86 THR A C 1
ATOM 626 O O . THR A 1 86 ? -42.501 -6.461 36.220 1.00 57.00 86 THR A O 1
ATOM 629 N N . HIS A 1 87 ? -42.511 -6.848 38.434 1.00 50.81 87 HIS A N 1
ATOM 630 C CA . HIS A 1 87 ? -43.546 -7.870 38.413 1.00 50.81 87 HIS A CA 1
ATOM 631 C C . HIS A 1 87 ? -44.797 -7.325 37.717 1.00 50.81 87 HIS A C 1
ATOM 633 O O . HIS A 1 87 ? -45.608 -6.638 38.338 1.00 50.81 87 HIS A O 1
ATOM 639 N N . ALA A 1 88 ? -44.984 -7.664 36.442 1.00 54.66 88 ALA A N 1
ATOM 640 C CA . ALA A 1 88 ? -46.306 -7.683 35.859 1.00 54.66 88 ALA A CA 1
ATOM 641 C C . ALA A 1 88 ? -47.037 -8.792 36.613 1.00 54.66 88 ALA A C 1
ATOM 643 O O . ALA A 1 88 ? -46.907 -9.976 36.305 1.00 54.66 88 ALA A O 1
ATOM 644 N N . LYS A 1 89 ? -47.717 -8.421 37.701 1.00 51.84 89 LYS A N 1
ATOM 645 C CA . LYS A 1 89 ? -48.680 -9.299 38.344 1.00 51.84 89 LYS A CA 1
ATOM 646 C C . LYS A 1 89 ? -49.777 -9.528 37.308 1.00 51.84 89 LYS A C 1
ATOM 648 O O . LYS A 1 89 ? -50.745 -8.777 37.273 1.00 51.84 89 LYS A O 1
ATOM 653 N N . LEU A 1 90 ? -49.627 -10.563 36.479 1.00 59.78 90 LEU A N 1
ATOM 654 C CA . LEU A 1 90 ? -50.768 -11.251 35.893 1.00 59.78 90 LEU A CA 1
ATOM 655 C C . LEU A 1 90 ? -51.517 -11.845 37.088 1.00 59.78 90 LEU A C 1
ATOM 657 O O . LEU A 1 90 ? -51.285 -12.976 37.510 1.00 59.78 90 LEU A O 1
ATOM 661 N N . LYS A 1 91 ? -52.324 -11.009 37.742 1.00 61.28 91 LYS A N 1
ATOM 662 C CA . LYS A 1 91 ? -53.339 -11.481 38.664 1.00 61.28 91 LYS A CA 1
ATOM 663 C C . LYS A 1 91 ? -54.301 -12.237 37.763 1.00 61.28 91 LYS A C 1
ATOM 665 O O . LYS A 1 91 ? -55.066 -11.624 37.031 1.00 61.28 91 LYS A O 1
ATOM 670 N N . ILE A 1 92 ? -54.172 -13.557 37.720 1.00 63.19 92 ILE A N 1
ATOM 671 C CA . ILE A 1 92 ? -55.257 -14.389 37.223 1.00 63.19 92 ILE A CA 1
ATOM 672 C C . ILE A 1 92 ? -56.359 -14.169 38.251 1.00 63.19 92 ILE A C 1
ATOM 674 O O . ILE A 1 92 ? -56.261 -14.668 39.374 1.00 63.19 92 ILE A O 1
ATOM 678 N N . ASP A 1 93 ? -57.313 -13.299 37.921 1.00 64.81 93 ASP A N 1
ATOM 679 C CA . ASP A 1 93 ? -58.426 -13.018 38.811 1.00 64.81 93 ASP A CA 1
ATOM 680 C C . ASP A 1 93 ? -59.232 -14.300 38.952 1.00 64.81 93 ASP A C 1
ATOM 682 O O . ASP A 1 93 ? -59.855 -14.791 38.010 1.00 64.81 93 ASP A O 1
ATOM 686 N N . LEU A 1 94 ? -59.204 -14.863 40.156 1.00 61.66 94 LEU A N 1
ATOM 687 C CA . LEU A 1 94 ? -59.997 -16.037 40.492 1.00 61.66 94 LEU A CA 1
ATOM 688 C C . LEU A 1 94 ? -61.499 -15.731 40.346 1.00 61.66 94 LEU A C 1
ATOM 690 O O . LEU A 1 94 ? -62.289 -16.632 40.075 1.00 61.66 94 LEU A O 1
ATOM 694 N N . GLU A 1 95 ? -61.879 -14.453 40.450 1.00 56.22 95 GLU A N 1
ATOM 695 C CA . GLU A 1 95 ? -63.226 -13.955 40.166 1.00 56.22 95 GLU A CA 1
ATOM 696 C C . GLU A 1 95 ? -63.595 -14.049 38.684 1.00 56.22 95 GLU A C 1
ATOM 698 O O . GLU A 1 95 ? -64.723 -14.429 38.385 1.00 56.22 95 GLU A O 1
ATOM 703 N N . ALA A 1 96 ? -62.647 -13.819 37.766 1.00 61.38 96 ALA A N 1
ATOM 704 C CA . ALA A 1 96 ? -62.867 -14.004 36.331 1.00 61.38 96 ALA A CA 1
ATOM 705 C C . ALA A 1 96 ? -63.065 -15.491 35.980 1.00 61.38 96 ALA A C 1
ATOM 707 O O . ALA A 1 96 ? -63.895 -15.840 35.142 1.00 61.38 96 ALA A O 1
ATOM 708 N N . VAL A 1 97 ? -62.360 -16.394 36.676 1.00 57.91 97 VAL A N 1
ATOM 709 C CA . VAL A 1 97 ? -62.563 -17.847 36.528 1.00 57.91 97 VAL A CA 1
ATOM 710 C C . VAL A 1 97 ? -63.914 -18.280 37.115 1.00 57.91 97 VAL A C 1
ATOM 712 O O . VAL A 1 97 ? -64.586 -19.130 36.535 1.00 57.91 97 VAL A O 1
ATOM 715 N N . LYS A 1 98 ? -64.371 -17.670 38.219 1.00 57.78 98 LYS A N 1
ATOM 716 C CA . LYS A 1 98 ? -65.694 -17.945 38.809 1.00 57.78 98 LYS A CA 1
ATOM 717 C C . LYS A 1 98 ? -66.856 -17.356 38.000 1.00 57.78 98 LYS A C 1
ATOM 719 O O . LYS A 1 98 ? -67.910 -17.986 37.933 1.00 57.78 98 LYS A O 1
ATOM 724 N N . SER A 1 99 ? -66.674 -16.191 37.374 1.00 56.22 99 SER A N 1
ATOM 725 C CA . SER A 1 99 ? -67.685 -15.567 36.514 1.00 56.22 99 SER A CA 1
ATOM 726 C C . SER A 1 99 ? -67.871 -16.315 35.195 1.00 56.22 99 SER A C 1
ATOM 728 O O . SER A 1 99 ? -68.993 -16.382 34.699 1.00 56.22 99 SER A O 1
ATOM 730 N N . GLU A 1 100 ? -66.808 -16.916 34.646 1.00 58.66 100 GLU A N 1
ATOM 731 C CA . GLU A 1 100 ? -66.914 -17.728 33.427 1.00 58.66 100 GLU A CA 1
ATOM 732 C C . GLU A 1 100 ? -67.408 -19.156 33.733 1.00 58.66 100 GLU A C 1
ATOM 734 O O . GLU A 1 100 ? -68.269 -19.668 33.020 1.00 58.66 100 GLU A O 1
ATOM 739 N N . ALA A 1 101 ? -66.967 -19.779 34.839 1.00 57.69 101 ALA A N 1
ATOM 740 C CA . ALA A 1 101 ? -67.428 -21.117 35.235 1.00 57.69 101 ALA A CA 1
ATOM 741 C C . ALA A 1 101 ? -68.915 -21.155 35.645 1.00 57.69 101 ALA A C 1
ATOM 743 O O . ALA A 1 101 ? -69.595 -22.144 35.391 1.00 57.69 101 ALA A O 1
ATOM 744 N N . GLY A 1 102 ? -69.456 -20.074 36.221 1.00 55.25 102 GLY A N 1
ATOM 745 C CA . GLY A 1 102 ? -70.881 -19.989 36.567 1.00 55.25 102 GLY A CA 1
ATOM 746 C C . GLY A 1 102 ? -71.822 -19.787 35.370 1.00 55.25 102 GLY A C 1
ATOM 747 O O . GLY A 1 102 ? -73.018 -20.055 35.488 1.00 55.25 102 GLY A O 1
ATOM 748 N N . ARG A 1 103 ? -71.311 -19.326 34.216 1.00 56.28 103 ARG A N 1
ATOM 749 C CA . ARG A 1 103 ? -72.127 -18.977 33.037 1.00 56.28 103 ARG A CA 1
ATOM 750 C C . ARG A 1 103 ? -72.407 -20.166 32.110 1.00 56.28 103 ARG A C 1
ATOM 752 O O . ARG A 1 103 ? -73.378 -20.118 31.364 1.00 56.28 103 ARG A O 1
ATOM 759 N N . ILE A 1 104 ? -71.593 -21.223 32.165 1.00 55.50 104 ILE A N 1
ATOM 760 C CA . ILE A 1 104 ? -71.661 -22.355 31.222 1.00 55.50 104 ILE A CA 1
ATOM 761 C C . ILE A 1 104 ? -72.610 -23.469 31.702 1.00 55.50 104 ILE A C 1
ATOM 763 O O . ILE A 1 104 ? -73.229 -24.142 30.885 1.00 55.50 104 ILE A O 1
ATOM 767 N N . GLU A 1 105 ? -72.800 -23.656 33.008 1.00 58.00 105 GLU A N 1
ATOM 768 C CA . GLU A 1 105 ? -73.496 -24.852 33.511 1.00 58.00 105 GLU A CA 1
ATOM 769 C C . GLU A 1 105 ? -75.034 -24.757 33.472 1.00 58.00 105 GLU A C 1
ATOM 771 O O . GLU A 1 105 ? -75.714 -25.773 33.361 1.00 58.00 105 GLU A O 1
ATOM 776 N N . ASN A 1 106 ? -75.617 -23.551 33.517 1.00 58.47 106 ASN A N 1
ATOM 777 C CA . ASN A 1 106 ? -77.023 -23.414 33.924 1.00 58.47 106 ASN A CA 1
ATOM 778 C C . ASN A 1 106 ? -78.029 -22.898 32.877 1.00 58.47 106 ASN A C 1
ATOM 780 O O . ASN A 1 106 ? -79.210 -22.812 33.210 1.00 58.47 106 ASN A O 1
ATOM 784 N N . GLN A 1 107 ? -77.644 -22.577 31.633 1.00 62.25 107 GLN A N 1
ATOM 785 C CA . GLN A 1 107 ? -78.615 -22.033 30.656 1.00 62.25 107 GLN A CA 1
ATOM 786 C C . GLN A 1 107 ? -78.862 -22.882 29.406 1.00 62.25 107 GLN A C 1
ATOM 788 O O . GLN A 1 107 ? -80.014 -23.002 29.004 1.00 62.25 107 GLN A O 1
ATOM 793 N N . GLU A 1 108 ? -77.863 -23.542 28.824 1.00 67.38 108 GLU A N 1
ATOM 794 C CA . GLU A 1 108 ? -78.103 -24.382 27.635 1.00 67.38 108 GLU A CA 1
ATOM 795 C C . GLU A 1 108 ? -78.522 -25.811 28.012 1.00 67.38 108 GLU A C 1
ATOM 797 O O . GLU A 1 108 ? -79.440 -26.387 27.424 1.00 67.38 108 GLU A O 1
ATOM 802 N N . PHE A 1 109 ? -77.920 -26.355 29.072 1.00 70.19 109 PHE A N 1
ATOM 803 C CA . PHE A 1 109 ? -78.198 -27.704 29.562 1.00 70.19 109 PHE A CA 1
ATOM 804 C C . PHE A 1 109 ? -79.638 -27.863 30.081 1.00 70.19 109 PHE A C 1
ATOM 806 O O . PHE A 1 109 ? -80.349 -28.790 29.695 1.00 70.19 109 PHE A O 1
ATOM 813 N N . PHE A 1 110 ? -80.116 -26.923 30.903 1.00 76.19 110 PHE A N 1
ATOM 814 C CA . PHE A 1 110 ? -81.462 -26.992 31.489 1.00 76.19 110 PHE A CA 1
ATOM 815 C C . PHE A 1 110 ? -82.581 -26.685 30.490 1.00 76.19 110 PHE A C 1
ATOM 817 O O . PHE A 1 110 ? -83.710 -27.136 30.690 1.00 76.19 110 PHE A O 1
ATOM 824 N N . GLN A 1 111 ? -82.279 -25.958 29.410 1.00 72.12 111 GLN A N 1
ATOM 825 C CA . GLN A 1 111 ? -83.218 -25.791 28.303 1.00 72.12 111 GLN A CA 1
ATOM 826 C C . GLN A 1 111 ? -83.321 -27.067 27.473 1.00 72.12 111 GLN A C 1
ATOM 828 O O . GLN A 1 111 ? -84.433 -27.515 27.221 1.00 72.12 111 GLN A O 1
ATOM 833 N N . SER A 1 112 ? -82.196 -27.725 27.180 1.00 75.19 112 SER A N 1
ATOM 834 C CA . SER A 1 112 ? -82.195 -29.021 26.489 1.00 75.19 112 SER A CA 1
ATOM 835 C C . SER A 1 112 ? -83.016 -30.088 27.230 1.00 75.19 112 SER A C 1
ATOM 837 O O . SER A 1 112 ? -83.825 -30.783 26.618 1.00 75.19 112 SER A O 1
ATOM 839 N N . VAL A 1 113 ? -82.895 -30.177 28.560 1.00 75.75 113 VAL A N 1
ATOM 840 C CA . VAL A 1 113 ? -83.694 -31.125 29.364 1.00 75.75 113 VAL A CA 1
ATOM 841 C C . VAL A 1 113 ? -85.184 -30.762 29.370 1.00 75.75 113 VAL A C 1
ATOM 843 O O . VAL A 1 113 ? -86.035 -31.647 29.285 1.00 75.75 113 VAL A O 1
ATOM 846 N N . LYS A 1 114 ? -85.531 -29.470 29.453 1.00 75.50 114 LYS A N 1
ATOM 847 C CA . LYS A 1 114 ? -86.937 -29.034 29.392 1.00 75.50 114 LYS A CA 1
ATOM 848 C C . LYS A 1 114 ? -87.565 -29.293 28.032 1.00 75.50 114 LYS A C 1
ATOM 850 O O . LYS A 1 114 ? -88.720 -29.708 27.986 1.00 75.50 114 LYS A O 1
ATOM 855 N N . ASP A 1 115 ? -86.826 -29.050 26.958 1.00 80.06 115 ASP A N 1
ATOM 856 C CA . ASP A 1 115 ? -87.307 -29.287 25.602 1.00 80.06 115 ASP A CA 1
ATOM 857 C C . ASP A 1 115 ? -87.499 -30.787 25.348 1.00 80.06 115 ASP A C 1
ATOM 859 O O . ASP A 1 115 ? -88.517 -31.171 24.774 1.00 80.06 115 ASP A O 1
ATOM 863 N N . GLN A 1 116 ? -86.610 -31.644 25.868 1.00 74.88 116 GLN A N 1
ATOM 864 C CA . GLN A 1 116 ? -86.808 -33.100 25.847 1.00 74.88 116 GLN A CA 1
ATOM 865 C C . GLN A 1 116 ? -88.073 -33.522 26.606 1.00 74.88 116 GLN A C 1
ATOM 867 O O . GLN A 1 116 ? -88.912 -34.227 26.058 1.00 74.88 116 GLN A O 1
ATOM 872 N N . LEU A 1 117 ? -88.279 -33.022 27.828 1.00 73.50 117 LEU A N 1
ATOM 873 C CA . LEU A 1 117 ? -89.445 -33.392 28.639 1.00 73.50 117 LEU A CA 1
ATOM 874 C C . LEU A 1 117 ? -90.780 -32.936 28.025 1.00 73.50 117 LEU A C 1
ATOM 876 O O . LEU A 1 117 ? -91.825 -33.532 28.278 1.00 73.50 117 LEU A O 1
ATOM 880 N N . LYS A 1 118 ? -90.765 -31.839 27.262 1.00 73.75 118 LYS A N 1
ATOM 881 C CA . LYS A 1 118 ? -91.962 -31.330 26.588 1.00 73.75 118 LYS A CA 1
ATOM 882 C C . LYS A 1 118 ? -92.263 -32.116 25.319 1.00 73.75 118 LYS A C 1
ATOM 884 O O . LYS A 1 118 ? -93.421 -32.422 25.075 1.00 73.75 118 LYS A O 1
ATOM 889 N N . LYS A 1 119 ? -91.223 -32.496 24.573 1.00 73.75 119 LYS A N 1
ATOM 890 C CA . LYS A 1 119 ? -91.340 -33.324 23.372 1.00 73.75 119 LYS A CA 1
ATOM 891 C C . LYS A 1 119 ? -91.910 -34.712 23.677 1.00 73.75 119 LYS A C 1
ATOM 893 O O . LYS A 1 119 ? -92.772 -35.161 22.940 1.00 73.75 119 LYS A O 1
ATOM 898 N N . ASP A 1 120 ? -91.516 -35.324 24.790 1.00 69.12 120 ASP A N 1
ATOM 899 C CA . ASP A 1 120 ? -92.024 -36.643 25.201 1.00 69.12 120 ASP A CA 1
ATOM 900 C C . ASP A 1 120 ? -93.464 -36.614 25.752 1.00 69.12 120 ASP A C 1
ATOM 902 O O . ASP A 1 120 ? -94.033 -37.661 26.048 1.00 69.12 120 ASP A O 1
ATOM 906 N N . LYS A 1 121 ? -94.054 -35.427 25.958 1.00 68.12 121 LYS A N 1
ATOM 907 C CA . LYS A 1 121 ? -95.416 -35.273 26.495 1.00 68.12 121 LYS A CA 1
ATOM 908 C C . LYS A 1 121 ? -96.477 -35.047 25.410 1.00 68.12 121 LYS A C 1
ATOM 910 O O . LYS A 1 121 ? -97.664 -35.131 25.721 1.00 68.12 121 LYS A O 1
ATOM 915 N N . ASP A 1 122 ? -96.047 -34.749 24.186 1.00 62.03 122 ASP A N 1
ATOM 916 C CA . ASP A 1 122 ? -96.916 -34.452 23.042 1.00 62.03 122 ASP A CA 1
ATOM 917 C C . ASP A 1 122 ? -97.016 -35.628 22.031 1.00 62.03 122 ASP A C 1
ATOM 919 O O . ASP A 1 122 ? -97.700 -35.480 21.018 1.00 62.03 122 ASP A O 1
ATOM 923 N N . ASP A 1 123 ? -96.396 -36.784 22.329 1.00 54.22 123 ASP A N 1
ATOM 924 C CA . ASP A 1 123 ? -96.570 -38.095 21.660 1.00 54.22 123 ASP A CA 1
ATOM 925 C C . ASP A 1 123 ? -97.291 -39.096 22.596 1.00 54.22 123 ASP A C 1
ATOM 927 O O . ASP A 1 123 ? -98.039 -39.966 22.085 1.00 54.22 123 ASP A O 1
#

pLDDT: mean 74.97, std 13.57, range [48.81, 96.19]

Secondary structure (DSSP, 8-state):
---PPPP--------SSSSEEEEEEEEEEE-TTS-EEEEEEEEEEEP-----------THHHHHHHHHHHHHHHHHHHHHHHT----------HHHHHHHHHHHSSSHHHHHHHHHHHHTT--

Foldseek 3Di:
DDDDDDDDDDDDDDPPPPQKDKDKDKDWDADPVRDIDIDIDIDMDGDPPPCPPPDDDDPVVVVVVVVVVCCCVVVVVVVVVVPPDPDPPPVPPVVVVVVVVVVPPPDPVVVVVVVVVVVVVVD

Solvent-accessible surface area (backbone atoms only — not comparable to full-atom values): 8088 Å² total; per-residue (Å²): 134,87,83,82,84,82,87,86,86,84,88,82,80,58,82,61,90,45,68,58,50,77,44,77,50,74,48,76,49,69,50,100,84,70,51,72,51,76,50,76,48,78,47,77,41,64,34,85,67,76,82,79,68,85,82,81,73,66,74,63,57,60,55,53,50,51,51,53,53,50,50,51,53,51,50,52,51,50,53,58,64,68,62,66,69,78,78,77,74,78,69,77,53,66,63,61,54,50,59,56,60,65,63,65,67,69,59,64,57,58,47,53,54,50,52,50,60,53,58,72,69,78,113

Nearest PDB structures (foldseek):
  8cvm-assembly1_t  TM=4.625E-01  e=1.370E+00  Cutibacterium acnes
  3ua0-assembly1_B-2  TM=5.403E-01  e=2.777E+00  Bombyx mori
  4lc9-assembly1_B  TM=4.017E-01  e=2.015E+00  Homo sapiens
  3ua0-assembly1_A-2  TM=5.363E-01  e=9.409E+00  Bombyx mori

Sequence (123 aa):
MNYAATSDSHAYNSTGSTASKTYTITVKVTDNRGQTSTANSAVMVQSSGSSSGNVSFPLYYFGILAALIAAILAGGFLAIRRHKVTHAKLKIDLEAVKSEAGRIENQEFFQSVKDQLKKDKDD

Mean predicted aligned error: 20.17 Å